Protein AF-A0A3E0RHB2-F1 (afdb_monomer_lite)

pLDDT: mean 74.79, std 13.34, range [40.03, 89.25]

Foldseek 3Di:
DDDPDDDDKDKDWDKDKDWDWDDDPDPPKIKIKIKIWIWIDIDDPPPHHIDTDIDIDIDMD

Radius of gyration: 20.26 Å; chains: 1; bounding box: 46×13×60 Å

Structure (mmCIF, N/CA/C/O backbone):
data_AF-A0A3E0RHB2-F1
#
_entry.id   AF-A0A3E0RHB2-F1
#
loop_
_atom_site.group_PDB
_atom_site.id
_atom_site.type_symbol
_atom_site.label_atom_id
_atom_site.label_alt_id
_atom_site.label_comp_id
_atom_site.label_asym_id
_atom_site.label_entity_id
_atom_site.label_seq_id
_atom_site.pdbx_PDB_ins_code
_atom_site.Cartn_x
_atom_site.Cartn_y
_atom_site.Cartn_z
_atom_site.occupancy
_atom_site.B_iso_or_equiv
_atom_site.auth_seq_id
_atom_site.auth_comp_id
_atom_site.auth_asym_id
_atom_site.auth_atom_id
_atom_site.pdbx_PDB_model_num
ATOM 1 N N . MET A 1 1 ? 32.362 -4.685 -32.816 1.00 40.03 1 MET A N 1
ATOM 2 C CA . MET A 1 1 ? 31.099 -3.986 -32.504 1.00 40.03 1 MET A CA 1
ATOM 3 C C . MET A 1 1 ? 30.274 -4.968 -31.713 1.00 40.03 1 MET A C 1
ATOM 5 O O . MET A 1 1 ? 29.845 -5.955 -32.298 1.00 40.03 1 MET A O 1
ATOM 9 N N . ASP A 1 2 ? 30.128 -4.755 -30.411 1.00 46.41 2 ASP A N 1
ATOM 10 C CA . ASP A 1 2 ? 29.340 -5.669 -29.588 1.00 46.41 2 ASP A CA 1
ATOM 11 C C . ASP A 1 2 ? 27.851 -5.396 -29.785 1.00 46.41 2 ASP A C 1
ATOM 13 O O . ASP A 1 2 ? 27.407 -4.246 -29.811 1.00 46.41 2 ASP A O 1
ATOM 17 N N . SER A 1 3 ? 27.083 -6.468 -29.967 1.00 48.00 3 SER A N 1
ATOM 18 C CA . SER A 1 3 ? 25.639 -6.381 -30.150 1.00 48.00 3 SER A CA 1
ATOM 19 C C . SER A 1 3 ? 24.976 -6.119 -28.801 1.00 48.00 3 SER A C 1
ATOM 21 O O . SER A 1 3 ? 24.851 -7.024 -27.974 1.00 48.00 3 SER A O 1
ATOM 23 N N . VAL A 1 4 ? 24.554 -4.874 -28.570 1.00 56.28 4 VAL A N 1
ATOM 24 C CA . VAL A 1 4 ? 23.742 -4.505 -27.403 1.00 56.28 4 VAL A CA 1
ATOM 25 C C . VAL A 1 4 ? 22.331 -5.058 -27.611 1.00 56.28 4 VAL A C 1
ATOM 27 O O . VAL A 1 4 ? 21.442 -4.382 -28.125 1.00 56.28 4 VAL A O 1
ATOM 30 N N . GLY A 1 5 ? 22.148 -6.333 -27.262 1.00 58.94 5 GLY A N 1
ATOM 31 C CA . GLY A 1 5 ? 20.857 -7.007 -27.350 1.00 58.94 5 GLY A CA 1
ATOM 32 C C . GLY A 1 5 ? 19.802 -6.336 -26.458 1.00 58.94 5 GLY A C 1
ATOM 33 O O . GLY A 1 5 ? 20.146 -5.844 -25.379 1.00 58.94 5 GLY A O 1
ATOM 34 N N . PRO A 1 6 ? 18.521 -6.316 -26.872 1.00 51.12 6 PRO A N 1
ATOM 35 C CA . PRO A 1 6 ? 17.452 -5.730 -26.074 1.00 51.12 6 PRO A CA 1
ATOM 36 C C . PRO A 1 6 ? 17.314 -6.495 -24.758 1.00 51.12 6 PRO A C 1
ATOM 38 O O . PRO A 1 6 ? 17.154 -7.716 -24.733 1.00 51.12 6 PRO A O 1
ATOM 41 N N . VAL A 1 7 ? 17.385 -5.766 -23.652 1.00 59.97 7 VAL A N 1
ATOM 42 C CA . VAL A 1 7 ? 17.267 -6.333 -22.314 1.00 59.97 7 VAL A CA 1
ATOM 43 C C . VAL A 1 7 ? 15.792 -6.298 -21.891 1.00 59.97 7 VAL A C 1
ATOM 45 O O . VAL A 1 7 ? 15.058 -5.362 -22.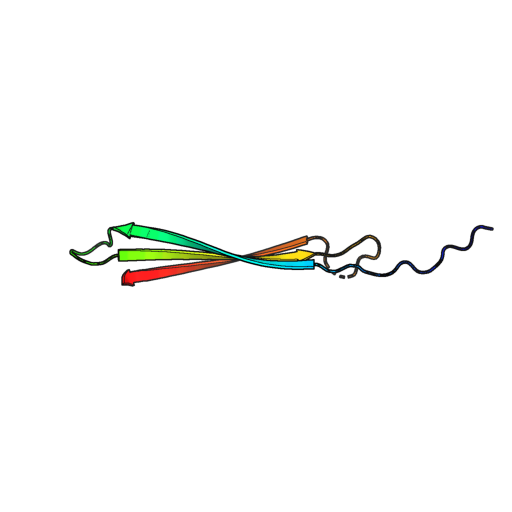197 1.00 59.97 7 VAL A O 1
ATOM 48 N N . VAL A 1 8 ? 15.327 -7.364 -21.235 1.00 54.69 8 VAL A N 1
ATOM 49 C CA . VAL A 1 8 ? 13.900 -7.557 -20.927 1.00 54.69 8 VAL A CA 1
ATOM 50 C C . VAL A 1 8 ? 13.565 -7.039 -19.522 1.00 54.69 8 VAL A C 1
ATOM 52 O O . VAL A 1 8 ? 14.337 -7.300 -18.594 1.00 54.69 8 VAL A O 1
ATOM 55 N N . PRO A 1 9 ? 12.433 -6.331 -19.348 1.00 55.91 9 PRO A N 1
ATOM 56 C CA . PRO A 1 9 ? 11.973 -5.890 -18.038 1.00 55.91 9 PRO A CA 1
ATOM 57 C C . PRO A 1 9 ? 11.538 -6.995 -17.064 1.00 55.91 9 PRO A C 1
ATOM 59 O O . PRO A 1 9 ? 10.888 -7.962 -17.459 1.00 55.91 9 PRO A O 1
ATOM 62 N N . VAL A 1 10 ? 11.812 -6.796 -15.774 1.00 59.62 10 VAL A N 1
ATOM 63 C CA . VAL A 1 10 ? 11.439 -7.675 -14.654 1.00 59.62 10 VAL A CA 1
ATOM 64 C C . VAL A 1 10 ? 10.680 -6.832 -13.636 1.00 59.62 10 VAL A C 1
ATOM 66 O O . VAL A 1 10 ? 11.173 -5.805 -13.184 1.00 59.62 10 VAL A O 1
ATOM 69 N N . THR A 1 11 ? 9.462 -7.246 -13.288 1.00 60.59 11 THR A N 1
ATOM 70 C CA . THR A 1 11 ? 8.547 -6.438 -12.472 1.00 60.59 11 THR A CA 1
ATOM 71 C C . THR A 1 11 ? 8.002 -7.259 -11.313 1.00 60.59 11 THR A C 1
ATOM 73 O O . THR A 1 11 ? 7.413 -8.313 -11.540 1.00 60.59 11 THR A O 1
ATOM 76 N N . THR A 1 12 ? 8.158 -6.755 -10.089 1.00 64.56 12 THR A N 1
ATOM 77 C CA . THR A 1 12 ? 7.723 -7.432 -8.854 1.00 64.56 12 THR A CA 1
ATOM 78 C C . THR A 1 12 ? 6.780 -6.521 -8.082 1.00 64.56 12 THR A C 1
ATOM 80 O O . THR A 1 12 ? 7.203 -5.458 -7.632 1.00 64.56 12 THR A O 1
ATOM 83 N N . VAL A 1 13 ? 5.518 -6.923 -7.926 1.00 66.06 13 VAL A N 1
ATOM 84 C CA . VAL A 1 13 ? 4.541 -6.223 -7.078 1.00 66.06 13 VAL A CA 1
ATOM 85 C C . VAL A 1 13 ? 4.296 -7.056 -5.825 1.00 66.06 13 VAL A C 1
ATOM 87 O O . VAL A 1 13 ? 3.946 -8.229 -5.937 1.00 66.06 13 VAL A O 1
ATOM 90 N N . ALA A 1 14 ? 4.472 -6.466 -4.644 1.00 71.31 14 ALA A N 1
ATOM 91 C CA . ALA A 1 14 ? 4.194 -7.116 -3.366 1.00 71.31 14 ALA A CA 1
A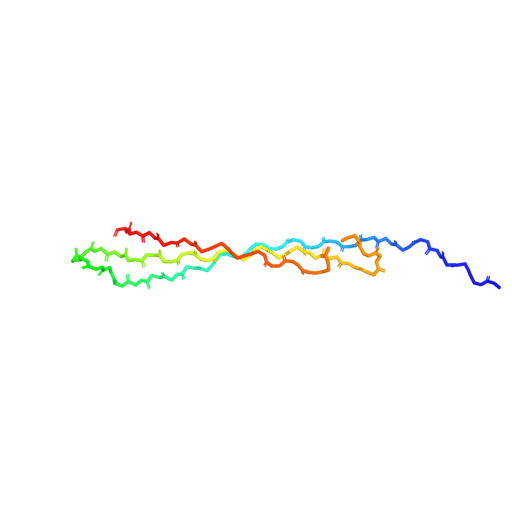TOM 92 C C . ALA A 1 14 ? 3.340 -6.206 -2.476 1.00 71.31 14 ALA A C 1
ATOM 94 O O . ALA A 1 14 ? 3.731 -5.073 -2.210 1.00 71.31 14 ALA A O 1
ATOM 95 N N . SER A 1 15 ? 2.195 -6.701 -2.002 1.00 76.88 15 SER A N 1
ATOM 96 C CA . SER A 1 15 ? 1.343 -5.987 -1.044 1.00 76.88 15 SER A CA 1
ATOM 97 C C . SER A 1 15 ? 1.446 -6.636 0.334 1.00 76.88 15 SER A C 1
ATOM 99 O O . SER A 1 15 ? 1.346 -7.858 0.451 1.00 76.88 15 SER A O 1
ATOM 101 N N . HIS A 1 16 ? 1.668 -5.826 1.367 1.00 80.25 16 HIS A N 1
ATOM 102 C CA . HIS A 1 16 ? 1.760 -6.265 2.760 1.00 80.25 16 HIS A CA 1
ATOM 103 C C . HIS A 1 16 ? 0.839 -5.411 3.625 1.00 80.25 16 HIS A C 1
ATOM 105 O O . HIS A 1 16 ? 0.999 -4.194 3.652 1.00 80.25 16 HIS A O 1
ATOM 111 N N . THR A 1 17 ? -0.072 -6.024 4.379 1.00 82.69 17 THR A N 1
ATOM 112 C CA . THR A 1 17 ? -0.898 -5.311 5.364 1.00 82.69 17 THR A CA 1
ATOM 113 C C . THR A 1 17 ? -0.433 -5.645 6.775 1.00 82.69 17 THR A C 1
ATOM 115 O O . THR A 1 17 ? -0.370 -6.812 7.157 1.00 82.69 17 THR A O 1
ATOM 118 N N . VAL A 1 18 ? -0.113 -4.611 7.550 1.00 86.38 18 VAL A N 1
ATOM 119 C CA . VAL A 1 18 ? 0.245 -4.703 8.967 1.00 86.38 18 VAL A CA 1
ATOM 120 C C . VAL A 1 18 ? -0.917 -4.165 9.792 1.00 86.38 18 VAL A C 1
ATOM 122 O O . VAL A 1 18 ? -1.321 -3.014 9.623 1.00 86.38 18 VAL A O 1
ATOM 125 N N . TYR A 1 19 ? -1.431 -4.991 10.700 1.00 85.19 19 TYR A N 1
ATOM 126 C CA . TYR A 1 19 ? -2.467 -4.606 11.653 1.00 85.19 19 TYR A CA 1
ATOM 127 C C . TYR A 1 19 ? -1.846 -4.269 13.006 1.00 85.19 19 TYR A C 1
ATOM 129 O O . TYR A 1 19 ? -0.960 -4.974 13.491 1.00 85.19 19 TYR A O 1
ATOM 137 N N . LYS A 1 20 ? -2.354 -3.215 13.640 1.00 87.81 20 LYS A N 1
ATOM 138 C CA . LYS A 1 20 ? -2.074 -2.867 15.029 1.00 87.81 20 LYS A CA 1
ATOM 139 C C . LYS A 1 20 ? -3.395 -2.653 15.757 1.00 87.81 20 LYS A C 1
ATOM 141 O O . LYS A 1 20 ? -4.120 -1.711 15.446 1.00 87.81 20 LYS A O 1
ATOM 146 N N . VAL A 1 21 ? -3.671 -3.516 16.728 1.00 87.62 21 VAL A N 1
ATOM 147 C CA . VAL A 1 21 ? -4.792 -3.372 17.663 1.00 87.62 21 VAL A CA 1
ATOM 148 C C . VAL A 1 21 ? -4.326 -2.555 18.872 1.00 87.62 21 VAL A C 1
ATOM 150 O O . VAL A 1 21 ? -3.172 -2.662 19.297 1.00 87.62 21 VAL A O 1
ATOM 153 N N . LEU A 1 22 ? -5.208 -1.704 19.384 1.00 87.44 22 LEU A N 1
ATOM 154 C CA . LEU A 1 22 ? -5.034 -0.863 20.565 1.00 87.44 22 LEU A CA 1
ATOM 155 C C . LEU A 1 22 ? -6.357 -0.802 21.334 1.00 87.44 22 LEU A C 1
ATOM 157 O O . LEU A 1 22 ? -7.422 -0.915 20.726 1.00 87.44 22 LEU A O 1
ATOM 161 N N . ASP A 1 23 ? -6.292 -0.528 22.637 1.00 89.25 23 ASP A N 1
ATOM 162 C CA . ASP A 1 23 ? -7.479 -0.168 23.416 1.00 89.25 23 ASP A CA 1
ATOM 163 C C . ASP A 1 23 ? -8.184 1.037 22.767 1.00 89.25 23 ASP A C 1
ATOM 165 O O . ASP A 1 23 ? -7.551 2.042 22.415 1.00 89.25 23 ASP A O 1
ATOM 169 N N . GLY A 1 24 ? -9.496 0.929 22.564 1.00 84.50 24 GLY A N 1
ATOM 170 C CA . GLY A 1 24 ? -10.308 2.000 22.002 1.00 84.50 24 GLY A CA 1
ATOM 171 C C . GLY A 1 24 ? -10.565 3.140 23.000 1.00 84.50 24 GLY A C 1
ATOM 172 O O . GLY A 1 24 ? -10.339 3.006 24.204 1.00 84.50 24 GLY A O 1
ATOM 173 N N . PRO A 1 25 ? -11.080 4.291 22.528 1.00 85.69 25 PRO A N 1
ATOM 174 C CA . PRO A 1 25 ? -11.396 5.439 23.380 1.00 85.69 25 PRO A CA 1
ATOM 175 C C . PRO A 1 25 ? -12.623 5.218 24.287 1.00 85.69 25 PRO A C 1
ATOM 177 O O . PRO A 1 25 ? -12.932 6.084 25.106 1.00 85.69 25 PRO A O 1
ATOM 180 N N . TYR A 1 26 ? -13.328 4.089 24.145 1.00 88.44 26 TYR A N 1
ATOM 181 C CA . TYR A 1 26 ? -14.520 3.734 24.915 1.00 88.44 26 TYR A CA 1
ATOM 182 C C . TYR A 1 26 ? -14.411 2.310 25.498 1.00 88.44 26 TYR A C 1
ATOM 184 O O . TYR A 1 26 ? -13.762 1.453 24.892 1.00 88.44 26 TYR A O 1
ATOM 192 N N . PRO A 1 27 ? -15.066 2.012 26.640 1.00 86.12 27 PRO A N 1
ATOM 193 C CA . PRO A 1 27 ? -15.056 0.672 27.226 1.00 86.12 27 PRO A CA 1
ATOM 194 C C . PRO A 1 27 ? -15.566 -0.397 26.252 1.00 86.12 27 PRO A C 1
ATOM 196 O O . PRO A 1 27 ? -16.624 -0.226 25.649 1.00 86.12 27 PRO A O 1
ATOM 199 N N . ASN A 1 28 ? -14.844 -1.516 26.160 1.00 85.50 28 ASN A N 1
ATOM 200 C CA . ASN A 1 28 ? -15.130 -2.635 25.251 1.00 85.50 28 ASN A CA 1
ATOM 201 C C . ASN A 1 28 ? -15.122 -2.260 23.753 1.00 85.50 28 ASN A C 1
ATOM 203 O O . ASN A 1 28 ? -15.852 -2.871 22.980 1.00 85.50 28 ASN A O 1
ATOM 207 N N . THR A 1 29 ? -14.314 -1.271 23.354 1.00 84.50 29 THR A N 1
ATOM 208 C CA . THR A 1 29 ? -14.003 -1.004 21.938 1.00 84.50 29 THR A CA 1
ATOM 209 C C . THR A 1 29 ? -12.518 -1.211 21.678 1.00 84.50 29 THR A C 1
ATOM 211 O O . THR A 1 29 ? -11.692 -0.912 22.543 1.00 84.50 29 THR A O 1
ATOM 214 N N . GLU A 1 30 ? -12.171 -1.674 20.483 1.00 89.06 30 GLU A N 1
ATOM 215 C CA . GLU A 1 30 ? -10.792 -1.745 20.001 1.00 89.06 30 GLU A CA 1
ATOM 216 C C . GLU A 1 30 ? -10.572 -0.704 18.901 1.00 89.06 30 GLU A C 1
ATOM 218 O O . GLU A 1 30 ? -11.423 -0.493 18.036 1.00 89.06 30 GLU A O 1
ATOM 223 N N . LYS A 1 31 ? -9.402 -0.059 18.891 1.00 88.81 31 LYS A N 1
ATOM 224 C CA . LYS A 1 31 ? -8.935 0.692 17.725 1.00 88.81 31 LYS A CA 1
ATOM 225 C C . LYS A 1 31 ? -8.006 -0.190 16.904 1.00 88.81 31 LYS A C 1
ATOM 227 O O . LYS A 1 31 ? -6.902 -0.514 17.343 1.00 88.81 31 LYS A O 1
ATOM 232 N N . VAL A 1 32 ? -8.409 -0.488 15.673 1.00 88.62 32 VAL A N 1
ATOM 233 C CA . VAL A 1 32 ? -7.566 -1.176 14.696 1.00 88.62 32 VAL A CA 1
ATOM 234 C C . VAL A 1 32 ? -7.002 -0.156 13.712 1.00 88.62 32 VAL A C 1
ATOM 236 O O . VAL A 1 32 ? -7.737 0.509 12.983 1.00 88.62 32 VAL A O 1
ATOM 239 N N . THR A 1 33 ? -5.677 -0.047 13.679 1.00 88.62 33 THR A N 1
ATOM 240 C CA . THR A 1 33 ? -4.936 0.616 12.602 1.00 88.62 33 THR A CA 1
ATOM 241 C C . THR A 1 33 ? -4.460 -0.451 11.620 1.00 88.62 33 THR A C 1
ATOM 243 O O . THR A 1 33 ? -3.721 -1.362 11.995 1.00 88.62 33 THR A O 1
ATOM 246 N N . SER A 1 34 ? -4.862 -0.328 10.359 1.00 86.38 34 SER A N 1
ATOM 247 C CA . SER A 1 34 ? -4.411 -1.154 9.240 1.00 86.38 34 SER A CA 1
ATOM 248 C C . SER A 1 34 ? -3.531 -0.318 8.316 1.00 86.38 34 SER A C 1
ATOM 250 O O . SER A 1 34 ? -3.998 0.680 7.768 1.00 86.38 34 SER A O 1
ATOM 252 N N . THR A 1 35 ? -2.288 -0.744 8.093 1.00 86.00 35 THR A N 1
ATOM 253 C CA . THR A 1 35 ? -1.361 -0.097 7.153 1.00 86.00 35 THR A CA 1
ATOM 254 C C . THR A 1 35 ? -0.982 -1.066 6.040 1.00 86.00 35 THR A C 1
ATOM 256 O O . THR A 1 35 ? -0.296 -2.059 6.283 1.00 86.00 35 THR A O 1
ATOM 259 N N . THR A 1 36 ? -1.411 -0.770 4.815 1.00 84.62 36 THR A N 1
ATOM 260 C CA . THR A 1 36 ? -1.090 -1.538 3.606 1.00 84.62 36 THR A CA 1
ATOM 261 C C . THR A 1 36 ? 0.041 -0.867 2.832 1.00 84.62 36 THR A C 1
ATOM 263 O O . THR A 1 36 ? -0.044 0.315 2.507 1.00 84.62 36 THR A O 1
ATOM 266 N N . TYR A 1 37 ? 1.079 -1.640 2.516 1.00 81.12 37 TYR A N 1
ATOM 267 C CA . TYR A 1 37 ? 2.254 -1.250 1.743 1.00 81.12 37 TYR A CA 1
ATOM 268 C C . TYR A 1 37 ? 2.238 -1.980 0.395 1.00 81.12 37 TYR A C 1
ATOM 270 O O . TYR A 1 37 ? 2.516 -3.179 0.350 1.00 81.12 37 TYR A O 1
ATOM 278 N N . GLU A 1 38 ? 1.936 -1.282 -0.699 1.00 80.12 38 GLU A N 1
ATOM 279 C CA . GLU A 1 38 ? 2.028 -1.836 -2.058 1.00 80.12 38 GLU A CA 1
ATOM 280 C C . GLU A 1 38 ? 3.364 -1.458 -2.690 1.00 80.12 38 GLU A C 1
ATOM 282 O O . GLU A 1 38 ? 3.634 -0.276 -2.868 1.00 80.12 38 GLU A O 1
ATOM 287 N N . VAL A 1 39 ? 4.190 -2.441 -3.048 1.00 80.88 39 VAL A N 1
ATOM 288 C CA . VAL A 1 39 ? 5.580 -2.255 -3.490 1.00 80.88 39 VAL A CA 1
ATOM 289 C C . VAL A 1 39 ? 5.747 -2.745 -4.933 1.00 80.88 39 VAL A C 1
ATOM 291 O O . VAL A 1 39 ? 5.894 -3.942 -5.158 1.00 80.88 39 VAL A O 1
ATOM 294 N N . THR A 1 40 ? 5.717 -1.838 -5.917 1.00 80.00 40 THR A N 1
ATOM 295 C CA . THR A 1 40 ? 5.825 -2.134 -7.368 1.00 80.00 40 THR A CA 1
ATOM 296 C C . THR A 1 40 ? 7.240 -1.893 -7.894 1.00 80.00 40 THR A C 1
ATOM 298 O O . THR A 1 40 ? 7.726 -0.779 -7.776 1.00 80.00 40 THR A O 1
ATOM 301 N N . THR A 1 41 ? 7.894 -2.892 -8.493 1.00 77.38 41 THR A N 1
ATOM 302 C CA . THR A 1 41 ? 9.344 -2.894 -8.818 1.00 77.38 41 THR A CA 1
ATOM 303 C C . THR A 1 41 ? 9.626 -2.943 -10.331 1.00 77.38 41 THR A C 1
ATOM 305 O O . THR A 1 41 ? 8.862 -3.575 -11.055 1.00 77.38 41 THR A O 1
ATOM 308 N N . TYR A 1 42 ? 10.728 -2.336 -10.799 1.00 72.81 42 TYR A N 1
ATOM 309 C CA . TYR A 1 42 ? 11.288 -2.427 -12.165 1.00 72.81 42 TYR A CA 1
ATOM 310 C C . TYR A 1 42 ? 12.687 -3.109 -12.173 1.00 72.81 42 TYR A C 1
ATOM 312 O O . TYR A 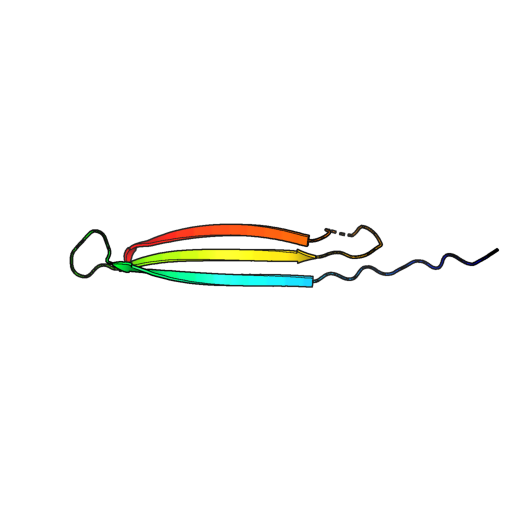1 42 ? 13.061 -3.883 -11.296 1.00 72.81 42 TYR A O 1
ATOM 320 N N . ASP A 1 43 ? 13.483 -2.766 -13.187 1.00 58.69 43 ASP A N 1
ATOM 321 C CA . ASP A 1 43 ? 14.716 -3.364 -13.658 1.00 58.69 43 ASP A CA 1
ATOM 322 C C . ASP A 1 43 ? 15.544 -2.335 -14.467 1.00 58.69 43 ASP A C 1
ATOM 324 O O . ASP A 1 43 ? 15.180 -1.166 -14.630 1.00 58.69 43 ASP A O 1
ATOM 328 N N . LYS A 1 44 ? 16.642 -2.820 -15.051 1.00 60.88 44 LYS A N 1
ATOM 329 C CA . LYS A 1 44 ? 17.643 -2.094 -15.849 1.00 60.88 44 LYS A CA 1
ATOM 330 C C . LYS A 1 44 ? 17.177 -1.462 -17.183 1.00 60.88 44 LYS A C 1
ATOM 332 O O . LYS A 1 44 ? 18.014 -0.883 -17.865 1.00 60.88 44 LYS A O 1
ATOM 337 N N . ASN A 1 45 ? 15.894 -1.523 -17.551 1.00 66.50 45 ASN A N 1
ATOM 338 C CA . ASN A 1 45 ? 15.335 -0.875 -18.754 1.00 66.50 45 ASN A CA 1
ATOM 339 C C . ASN A 1 45 ? 14.370 0.286 -18.450 1.00 66.50 45 ASN A C 1
ATOM 341 O O . ASN A 1 45 ? 13.852 0.905 -19.377 1.00 66.50 45 ASN A O 1
ATOM 345 N N . GLY A 1 46 ? 14.073 0.567 -17.176 1.00 56.84 46 GLY A N 1
ATOM 346 C CA . GLY A 1 46 ? 13.216 1.697 -16.787 1.00 56.84 46 GLY A CA 1
ATOM 347 C C . GLY A 1 46 ? 11.700 1.487 -16.938 1.00 56.84 46 GLY A C 1
ATOM 348 O O . GLY A 1 46 ? 10.944 2.441 -16.764 1.00 56.84 46 GLY A O 1
ATOM 349 N N . LYS A 1 47 ? 11.221 0.263 -17.205 1.00 60.91 47 LYS A N 1
ATOM 350 C CA . LYS A 1 47 ? 9.786 -0.093 -17.151 1.00 60.91 47 LYS A CA 1
ATOM 351 C C . LYS A 1 47 ? 9.385 -0.472 -15.709 1.00 60.91 47 LYS A C 1
ATOM 353 O O . LYS A 1 47 ? 9.292 -1.663 -15.412 1.00 60.91 47 LYS A O 1
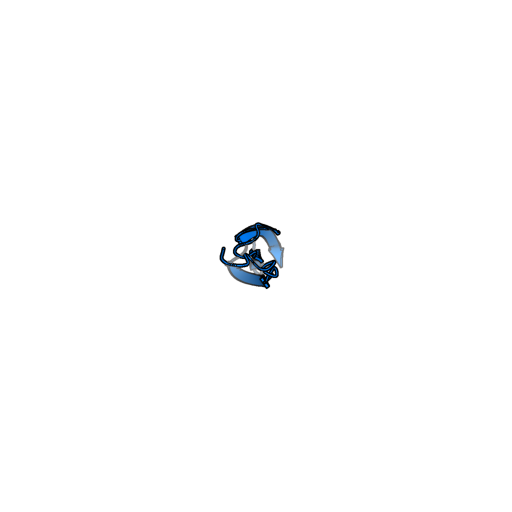ATOM 358 N N . LEU A 1 48 ? 9.220 0.616 -14.902 1.00 65.50 48 LEU A N 1
ATOM 359 C CA . LEU A 1 48 ? 8.878 1.540 -12.196 1.00 65.50 48 LEU A CA 1
ATOM 360 C C . LEU A 1 48 ? 9.775 1.127 -10.912 1.00 65.50 48 LEU A C 1
ATOM 362 O O . LEU A 1 48 ? 9.376 0.249 -10.155 1.00 65.50 48 LEU A O 1
ATOM 366 N N . THR A 1 49 ? 10.957 1.738 -10.698 1.00 64.12 49 THR A N 1
ATOM 367 C CA . THR A 1 49 ? 12.139 1.215 -9.974 1.00 64.12 49 THR A CA 1
ATOM 368 C C . THR A 1 49 ? 11.826 0.356 -8.748 1.00 64.12 49 THR A C 1
ATOM 370 O O . THR A 1 49 ? 12.034 -0.851 -8.784 1.00 64.12 49 THR A O 1
ATOM 373 N N . THR A 1 50 ? 11.275 0.968 -7.707 1.00 64.19 50 THR A N 1
ATOM 374 C CA . THR A 1 50 ? 10.484 0.355 -6.636 1.00 64.19 50 THR A CA 1
ATOM 375 C C . THR A 1 50 ? 9.559 1.471 -6.157 1.00 64.19 50 THR A C 1
ATOM 377 O O . THR A 1 50 ? 10.013 2.600 -5.979 1.00 64.19 50 THR A O 1
ATOM 380 N N . SER A 1 51 ? 8.268 1.205 -5.997 1.00 70.38 51 SER A N 1
ATOM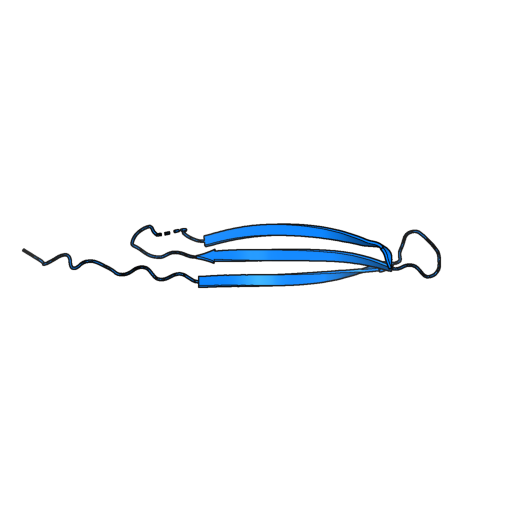 381 C CA . SER A 1 51 ? 7.243 2.204 -5.699 1.00 70.38 51 SER A CA 1
ATOM 382 C C . SER A 1 51 ? 6.376 1.698 -4.566 1.00 70.38 51 SER A C 1
ATOM 384 O O . SER A 1 51 ? 5.594 0.774 -4.768 1.00 70.38 51 SER A O 1
ATOM 386 N N . THR A 1 52 ? 6.571 2.280 -3.383 1.00 78.19 52 THR A N 1
ATOM 387 C CA . THR A 1 52 ? 5.854 1.925 -2.158 1.00 78.19 52 THR A CA 1
ATOM 388 C C . THR A 1 52 ? 4.709 2.906 -1.927 1.00 78.19 52 THR A C 1
ATOM 390 O O . THR A 1 52 ? 4.939 4.005 -1.420 1.00 78.19 52 THR A O 1
ATOM 393 N N . ASN A 1 53 ? 3.481 2.517 -2.267 1.00 78.75 53 ASN A N 1
ATOM 394 C CA . ASN A 1 53 ? 2.283 3.232 -1.823 1.00 78.75 53 ASN A CA 1
ATOM 395 C C . ASN A 1 53 ? 1.933 2.771 -0.406 1.00 78.75 53 ASN A C 1
ATOM 397 O O . ASN A 1 53 ? 1.995 1.575 -0.114 1.00 78.75 53 ASN A O 1
ATOM 401 N N . VAL A 1 54 ? 1.565 3.706 0.473 1.00 83.44 54 VAL A N 1
ATOM 402 C CA . VAL A 1 54 ? 1.182 3.406 1.859 1.00 83.44 54 VAL A CA 1
ATOM 403 C C . VAL A 1 54 ? -0.233 3.908 2.108 1.00 83.44 54 VAL A C 1
ATOM 405 O O . VAL A 1 54 ? -0.480 5.112 2.100 1.00 83.44 54 VAL A O 1
ATOM 408 N N . TYR A 1 55 ? -1.150 2.978 2.357 1.00 84.62 55 TYR A N 1
ATOM 409 C CA . TYR A 1 55 ? -2.537 3.261 2.706 1.00 84.62 55 TYR A CA 1
ATOM 410 C C . TYR A 1 55 ? -2.759 2.909 4.174 1.00 84.62 55 TYR A C 1
ATOM 412 O O . TYR A 1 55 ? -2.734 1.734 4.539 1.00 84.62 55 TYR A O 1
ATOM 420 N N . GLN A 1 56 ? -2.970 3.920 5.017 1.00 86.25 56 GLN A N 1
ATOM 421 C CA . GLN A 1 56 ? -3.360 3.728 6.412 1.00 86.25 56 GLN A CA 1
ATOM 422 C C . GLN A 1 56 ? -4.867 3.952 6.570 1.00 86.25 56 GLN A C 1
ATOM 424 O O . GLN A 1 56 ? -5.414 4.931 6.065 1.00 86.25 56 GLN A O 1
ATOM 429 N N . SER A 1 57 ? -5.525 3.058 7.304 1.00 86.44 57 SER A N 1
ATOM 430 C CA . SER A 1 57 ? -6.915 3.188 7.730 1.00 86.44 57 SER A CA 1
ATOM 431 C C . SER A 1 57 ? -7.015 2.894 9.223 1.00 86.44 57 SER A C 1
ATOM 433 O O . SER A 1 57 ? -6.461 1.905 9.700 1.00 86.44 57 SER A O 1
ATOM 435 N N . ASP A 1 58 ? -7.718 3.758 9.947 1.00 88.25 58 ASP A N 1
ATOM 436 C CA . ASP A 1 58 ? -8.051 3.579 11.357 1.00 88.25 58 ASP A CA 1
ATOM 437 C C . ASP A 1 58 ? -9.561 3.332 11.463 1.00 88.25 58 ASP A C 1
ATOM 439 O O . ASP A 1 58 ? -10.350 4.134 10.960 1.00 88.25 58 ASP A O 1
ATOM 443 N N . TYR A 1 59 ? -9.970 2.264 12.146 1.00 85.31 59 TYR A N 1
ATOM 444 C CA . TYR A 1 59 ? -11.373 1.988 12.454 1.00 85.31 59 TYR A CA 1
ATOM 445 C C . TYR A 1 59 ? -11.550 1.507 13.899 1.00 85.31 59 TYR A C 1
ATOM 447 O O . TYR A 1 59 ? -10.606 1.042 14.542 1.00 85.31 59 TYR A O 1
ATOM 455 N N . LEU A 1 60 ? -12.765 1.683 14.419 1.00 86.94 60 LEU A N 1
ATOM 456 C CA . LEU A 1 60 ? -13.186 1.163 15.718 1.00 86.94 60 LEU A CA 1
ATOM 457 C C . LEU A 1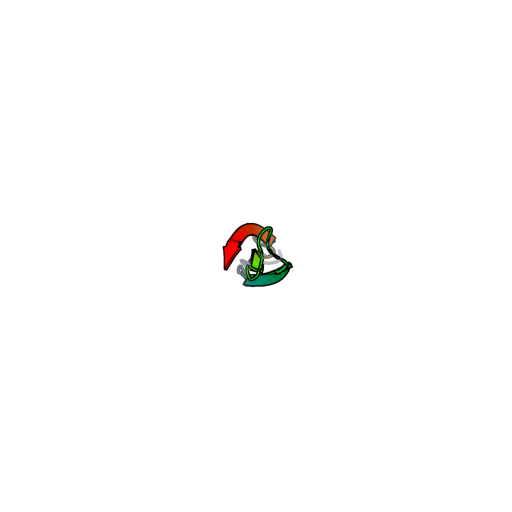 60 ? -13.996 -0.119 15.512 1.00 86.94 60 LEU A C 1
ATOM 459 O O . LEU A 1 60 ? -14.743 -0.218 14.534 1.00 86.94 60 LEU A O 1
ATOM 463 N N . VAL A 1 61 ? -13.829 -1.063 16.436 1.00 79.81 61 VAL A N 1
ATOM 464 C CA . VAL A 1 61 ? -14.525 -2.356 16.511 1.00 79.81 61 VAL A CA 1
ATOM 465 C C . VAL A 1 61 ? -15.154 -2.496 17.894 1.00 79.81 61 VAL A C 1
ATOM 467 O O . VAL A 1 61 ? -14.485 -2.079 18.870 1.00 79.81 61 VAL A O 1
#

Sequence (61 aa):
MDSVGPVVPVTTVASHTVYKVLDGPYPNTEKVTSTTYEVTTYDKNGKLTTSTNVYQSDYLV

Secondary structure (DSSP, 8-state):
----PPPPP---EEEEEEEEEEE-SSTT-EEEEEEEEEEEE--TT-S--EEEEEEEEEEE-